Protein AF-A0A960KHN0-F1 (afdb_monomer_lite)

pLDDT: mean 73.51, std 15.93, range [44.44, 96.12]

Structure (mmCIF, N/CA/C/O backbone):
data_AF-A0A960KHN0-F1
#
_entry.id   AF-A0A960KHN0-F1
#
loop_
_atom_site.group_PDB
_atom_site.id
_atom_site.type_symbol
_atom_site.label_atom_id
_atom_site.label_alt_id
_atom_site.label_comp_id
_atom_site.label_asym_id
_atom_site.label_entity_id
_atom_site.label_seq_id
_atom_site.pdbx_PDB_ins_code
_atom_site.Cartn_x
_atom_site.Cartn_y
_atom_site.Cartn_z
_atom_site.occupancy
_atom_site.B_iso_or_equiv
_atom_site.auth_seq_id
_atom_site.auth_comp_id
_atom_site.auth_asym_id
_atom_site.auth_atom_id
_atom_site.pdbx_PDB_model_num
ATOM 1 N N . MET A 1 1 ? -15.610 -10.042 19.054 1.00 46.31 1 MET A N 1
ATOM 2 C CA . MET A 1 1 ? -15.085 -11.264 18.415 1.00 46.31 1 MET A CA 1
ATOM 3 C C . MET A 1 1 ? -14.876 -10.986 16.940 1.00 46.31 1 MET A C 1
ATOM 5 O O . MET A 1 1 ? -15.850 -10.749 16.240 1.00 46.31 1 MET A O 1
ATOM 9 N N . SER A 1 2 ? -13.621 -10.994 16.506 1.00 44.44 2 SER A N 1
ATOM 10 C CA . SER A 1 2 ? -13.211 -11.255 15.123 1.00 44.44 2 SER A CA 1
ATOM 11 C C . SER A 1 2 ? -11.726 -11.619 15.152 1.00 44.44 2 SER A C 1
ATOM 13 O O . SER A 1 2 ? -10.874 -10.840 14.744 1.00 44.44 2 SER A O 1
ATOM 15 N N . GLU A 1 3 ? -11.418 -12.812 15.669 1.00 54.84 3 GLU A N 1
ATOM 16 C CA . GLU A 1 3 ? -10.114 -13.479 15.496 1.00 54.84 3 GLU A CA 1
ATOM 17 C C . GLU A 1 3 ? -10.018 -14.081 14.081 1.00 54.84 3 GLU A C 1
ATOM 19 O O . GLU A 1 3 ? -9.676 -15.242 13.885 1.00 54.84 3 GLU A O 1
ATOM 24 N N . GLY A 1 4 ? -10.417 -13.301 13.077 1.00 73.31 4 GLY A N 1
ATOM 25 C CA . GLY A 1 4 ? -10.351 -13.682 11.675 1.00 73.31 4 GLY A CA 1
ATOM 26 C C . GLY A 1 4 ? -9.178 -12.972 11.024 1.00 73.31 4 GLY A C 1
ATOM 27 O O . GLY A 1 4 ? -9.071 -11.751 11.117 1.00 73.31 4 GLY A O 1
ATOM 28 N N . LEU A 1 5 ? -8.302 -13.729 10.370 1.00 82.38 5 LEU A N 1
ATOM 29 C CA . LEU A 1 5 ? -7.263 -13.170 9.513 1.00 82.38 5 LEU A CA 1
ATOM 30 C C . LEU A 1 5 ? -7.930 -12.526 8.288 1.00 82.38 5 LEU A C 1
ATOM 32 O O . LEU A 1 5 ? -8.651 -13.201 7.554 1.00 82.38 5 LEU A O 1
ATOM 36 N N . VAL A 1 6 ? -7.706 -11.230 8.069 1.00 85.06 6 VAL A N 1
ATOM 37 C CA . VAL A 1 6 ? -8.263 -10.490 6.929 1.00 85.06 6 VAL A CA 1
ATOM 38 C C . VAL A 1 6 ? -7.195 -10.361 5.849 1.00 85.06 6 VAL A C 1
ATOM 40 O O . VAL A 1 6 ? -6.124 -9.810 6.087 1.00 85.06 6 VAL A O 1
ATOM 43 N N . GLU A 1 7 ? -7.467 -10.860 4.646 1.00 84.31 7 GLU A N 1
ATOM 44 C CA . GLU A 1 7 ? -6.541 -10.699 3.521 1.00 84.31 7 GLU A CA 1
ATOM 45 C C . GLU A 1 7 ? -6.714 -9.329 2.862 1.00 84.31 7 GLU A C 1
ATOM 47 O O . GLU A 1 7 ? -7.824 -8.930 2.505 1.00 84.31 7 GLU A O 1
ATOM 52 N N . VAL A 1 8 ? -5.603 -8.619 2.678 1.00 84.56 8 VAL A N 1
ATOM 53 C CA . VAL A 1 8 ? -5.560 -7.277 2.082 1.00 84.56 8 VAL A CA 1
ATOM 54 C C . VAL A 1 8 ? -4.465 -7.193 1.023 1.00 84.56 8 VAL A C 1
ATOM 56 O O . VAL A 1 8 ? -3.432 -7.861 1.109 1.00 84.56 8 VAL A O 1
ATOM 59 N N . GLY A 1 9 ? -4.697 -6.375 -0.008 1.00 80.00 9 GLY A N 1
ATOM 60 C CA . GLY A 1 9 ? -3.731 -6.167 -1.089 1.00 80.00 9 GLY A CA 1
ATOM 61 C C . GLY A 1 9 ? -2.644 -5.156 -0.729 1.00 80.00 9 GLY A C 1
ATOM 62 O O . GLY A 1 9 ? -1.532 -5.226 -1.256 1.00 80.00 9 GLY A O 1
ATOM 63 N N . CYS A 1 10 ? -2.956 -4.213 0.161 1.00 83.56 10 CYS A N 1
ATOM 64 C CA . CYS A 1 10 ? -2.030 -3.188 0.620 1.00 83.56 10 CYS A CA 1
ATOM 65 C C . CYS A 1 10 ? -2.423 -2.619 1.989 1.00 83.56 10 CYS A C 1
ATOM 67 O O . CYS A 1 10 ? -3.556 -2.767 2.440 1.00 83.56 10 CYS A O 1
ATOM 69 N N . VAL A 1 11 ? -1.499 -1.871 2.598 1.00 86.69 11 VAL A N 1
ATOM 70 C CA . VAL A 1 11 ? -1.714 -1.175 3.878 1.00 86.69 11 VAL A CA 1
ATOM 71 C C . VAL A 1 11 ? -2.905 -0.207 3.812 1.00 86.69 11 VAL A C 1
ATOM 73 O O . VAL A 1 11 ? -3.667 -0.084 4.762 1.00 86.69 11 VAL A O 1
ATOM 76 N N . ALA A 1 12 ? -3.141 0.462 2.677 1.00 87.12 12 ALA A N 1
ATOM 77 C CA . ALA A 1 12 ? -4.281 1.378 2.550 1.00 87.12 12 ALA A CA 1
ATOM 78 C C . ALA A 1 12 ? -5.639 0.663 2.708 1.00 87.12 12 ALA A C 1
ATOM 80 O O . ALA A 1 12 ? -6.578 1.246 3.260 1.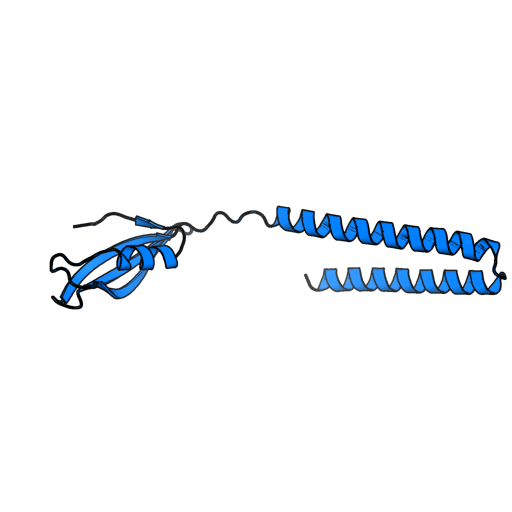00 87.12 12 ALA A O 1
ATOM 81 N N . ASP A 1 13 ? -5.729 -0.602 2.286 1.00 87.88 13 ASP A N 1
ATOM 82 C CA . ASP A 1 13 ? -6.939 -1.412 2.433 1.00 87.88 13 ASP A CA 1
ATOM 83 C C . ASP A 1 13 ? -7.209 -1.767 3.905 1.00 87.88 13 ASP A C 1
ATOM 85 O O . ASP A 1 13 ? -8.370 -1.804 4.316 1.00 87.88 13 ASP A O 1
ATOM 89 N N . GLU A 1 14 ? -6.164 -1.944 4.722 1.00 90.12 14 GLU A N 1
ATOM 90 C CA . GLU A 1 14 ? -6.265 -2.208 6.169 1.00 90.12 14 GLU A CA 1
ATOM 91 C C . GLU A 1 14 ? -6.936 -1.041 6.892 1.00 90.12 14 GLU A C 1
ATOM 93 O O . GLU A 1 14 ? -7.966 -1.191 7.555 1.00 90.12 14 GLU A O 1
ATOM 98 N N . TYR A 1 15 ? -6.398 0.165 6.695 1.00 89.81 15 TYR A N 1
ATOM 99 C CA . TYR A 1 15 ? -6.958 1.385 7.271 1.00 89.81 15 TYR A CA 1
ATOM 100 C C . TYR A 1 15 ? -8.358 1.669 6.714 1.00 89.81 15 TYR A C 1
ATOM 102 O O . TYR A 1 15 ? -9.231 2.150 7.441 1.00 89.81 15 TYR A O 1
ATOM 110 N N . GLY A 1 16 ? -8.600 1.343 5.442 1.00 90.88 16 GLY A N 1
ATOM 111 C CA . GLY A 1 16 ? -9.92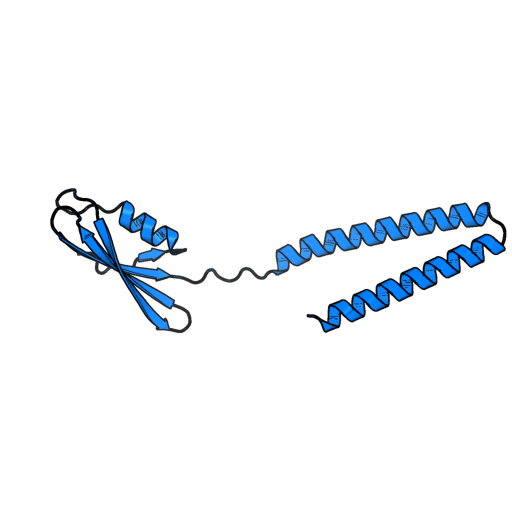8 1.386 4.836 1.00 90.88 16 GLY A CA 1
ATOM 112 C C . GLY A 1 16 ? -10.922 0.448 5.527 1.00 90.88 16 GLY A C 1
ATOM 113 O O . GLY A 1 16 ? -12.064 0.847 5.764 1.00 90.88 16 GLY A O 1
ATOM 114 N N . HIS A 1 17 ? -10.495 -0.765 5.891 1.00 90.25 17 HIS A N 1
ATOM 115 C CA . HIS A 1 17 ? -11.304 -1.729 6.633 1.00 90.25 17 HIS A CA 1
ATOM 116 C C . HIS A 1 17 ? -11.649 -1.197 8.028 1.00 90.25 17 HIS A C 1
ATOM 118 O O . HIS A 1 17 ? -12.825 -1.118 8.380 1.00 90.25 17 HIS A O 1
ATOM 124 N N . ILE A 1 18 ? -10.649 -0.735 8.785 1.00 91.50 18 ILE A N 1
ATOM 125 C CA . ILE A 1 18 ? -10.841 -0.205 10.146 1.00 91.50 18 ILE A CA 1
ATOM 126 C C . ILE A 1 18 ? -11.771 1.013 10.145 1.00 91.50 18 ILE A C 1
ATOM 128 O O . ILE A 1 18 ? -12.665 1.108 10.981 1.00 91.50 18 ILE A O 1
ATOM 132 N N . ARG A 1 19 ? -11.631 1.927 9.176 1.00 90.12 19 ARG A N 1
ATOM 133 C CA . ARG A 1 19 ? -12.486 3.126 9.078 1.00 90.12 19 ARG A CA 1
ATOM 134 C C . ARG A 1 19 ? -13.966 2.813 8.853 1.00 90.12 19 ARG A C 1
ATOM 136 O O . ARG A 1 19 ? -14.811 3.626 9.231 1.00 90.12 19 ARG A O 1
ATOM 143 N N . LYS A 1 20 ? -14.276 1.681 8.213 1.00 91.75 20 LYS A N 1
ATOM 144 C CA . LYS A 1 20 ? -15.655 1.220 7.987 1.00 91.75 20 LYS A CA 1
ATOM 145 C C . LYS A 1 20 ? -16.250 0.551 9.226 1.00 91.75 20 LYS A C 1
ATOM 147 O O . LYS A 1 20 ? -17.470 0.526 9.357 1.00 91.75 20 LYS A O 1
ATOM 152 N N . GLN A 1 21 ? -15.412 0.044 10.130 1.00 89.94 21 GLN A N 1
ATOM 153 C CA . GLN A 1 21 ? -15.862 -0.555 11.379 1.00 89.94 21 GLN A CA 1
ATOM 154 C C . GLN A 1 21 ? -16.347 0.519 12.361 1.00 89.94 21 GLN A C 1
ATOM 156 O O . GLN A 1 21 ? -15.852 1.652 12.417 1.00 89.94 21 GLN A O 1
ATOM 161 N N . ARG A 1 22 ? -17.351 0.151 13.153 1.00 92.19 22 ARG A N 1
ATOM 162 C CA . ARG A 1 22 ? -17.893 0.970 14.239 1.00 92.19 22 ARG A CA 1
ATOM 163 C C . ARG A 1 22 ? -17.804 0.193 15.535 1.00 92.19 22 ARG A C 1
ATOM 165 O O . ARG A 1 22 ? -17.967 -1.025 15.552 1.00 92.19 22 ARG A O 1
ATOM 172 N N . CYS A 1 23 ? -17.553 0.904 16.629 1.00 93.19 23 CYS A N 1
ATOM 173 C CA . CYS A 1 23 ? -17.675 0.292 17.938 1.00 93.19 23 CYS A CA 1
ATOM 174 C C . CYS A 1 23 ? -19.145 -0.072 18.190 1.00 93.19 23 CYS A C 1
ATOM 176 O O . CYS A 1 23 ? -20.049 0.564 17.649 1.00 93.19 23 CYS A O 1
ATOM 178 N N . HIS A 1 24 ? -19.394 -1.051 19.057 1.00 91.62 24 HIS A N 1
ATOM 179 C CA . HIS A 1 24 ? -20.753 -1.421 19.451 1.00 91.62 24 HIS A CA 1
ATOM 180 C C . HIS A 1 24 ? -21.531 -0.245 20.068 1.00 91.62 24 HIS A C 1
ATOM 182 O O . HIS A 1 24 ? -22.738 -0.143 19.891 1.00 91.62 24 HIS A O 1
ATOM 188 N N . CYS A 1 25 ? -20.835 0.699 20.710 1.00 93.50 25 CYS A N 1
ATOM 189 C CA . CYS A 1 25 ? -21.436 1.934 21.220 1.00 93.50 25 CYS A CA 1
ATOM 190 C C . CYS A 1 25 ? -21.729 2.993 20.132 1.00 93.50 25 CYS A C 1
ATOM 192 O O . CYS A 1 25 ? -22.084 4.117 20.463 1.00 93.50 25 CYS A O 1
ATOM 194 N N . GLY A 1 26 ? -21.500 2.694 18.848 1.00 93.19 26 GLY A N 1
ATOM 195 C CA . GLY A 1 26 ? -21.615 3.638 17.726 1.00 93.19 26 GLY A CA 1
ATOM 196 C C . GLY A 1 26 ? -20.395 4.545 17.519 1.00 93.19 26 GLY A C 1
ATOM 197 O O . GLY A 1 26 ? -20.290 5.216 16.491 1.00 93.19 26 GLY A O 1
ATOM 198 N N . GLY A 1 27 ? -19.445 4.535 18.459 1.00 91.81 27 GLY A N 1
ATOM 199 C CA . GLY A 1 27 ? -18.239 5.356 18.422 1.00 91.81 27 GLY A CA 1
ATOM 200 C C . GLY A 1 27 ? -17.264 4.996 17.298 1.00 91.81 27 GLY A C 1
ATOM 201 O O . GLY A 1 27 ? -17.264 3.886 16.747 1.00 91.81 27 GLY A O 1
ATOM 202 N N . ARG A 1 28 ? -16.406 5.963 16.958 1.00 93.38 28 ARG A N 1
ATOM 203 C CA . ARG A 1 28 ? -15.327 5.778 15.980 1.00 93.38 28 ARG A CA 1
ATOM 204 C C . ARG A 1 28 ? -14.173 5.001 16.597 1.00 93.38 28 ARG A C 1
ATOM 206 O O . ARG A 1 28 ? -13.818 5.219 17.750 1.00 93.38 28 ARG A O 1
ATOM 213 N N . ILE A 1 29 ? -13.587 4.127 15.792 1.00 94.25 29 ILE A N 1
ATOM 214 C CA . ILE A 1 29 ? -12.429 3.324 16.164 1.00 94.25 29 ILE A CA 1
ATOM 215 C C . ILE A 1 29 ? -11.172 3.997 15.595 1.00 94.25 29 ILE A C 1
ATOM 217 O O . ILE A 1 29 ? -11.166 4.424 14.438 1.00 94.25 29 ILE A O 1
ATOM 221 N N . ALA A 1 30 ? -10.122 4.103 16.405 1.00 93.25 30 ALA A N 1
ATOM 222 C CA . ALA A 1 30 ? -8.815 4.625 16.025 1.00 93.25 30 ALA A CA 1
ATOM 223 C C . ALA A 1 30 ? -7.731 3.571 16.271 1.00 93.25 30 ALA A C 1
ATOM 225 O O . ALA A 1 30 ? -7.819 2.794 17.218 1.00 93.25 30 ALA A O 1
ATOM 226 N N . VAL A 1 31 ? -6.706 3.540 15.420 1.00 93.81 31 VAL A N 1
ATOM 227 C CA . VAL A 1 31 ? -5.545 2.659 15.607 1.00 93.81 31 VAL A CA 1
ATOM 228 C C . VAL A 1 31 ? -4.684 3.223 16.730 1.00 93.81 31 VAL A C 1
ATOM 230 O O . VAL A 1 31 ? -4.311 4.394 16.685 1.00 93.81 31 VAL A O 1
ATOM 233 N N . THR A 1 32 ? -4.380 2.402 17.730 1.00 94.44 32 THR A N 1
ATOM 234 C CA . THR A 1 32 ? -3.539 2.780 18.875 1.00 94.44 32 THR A CA 1
ATOM 235 C C . THR A 1 32 ? -2.160 2.147 18.817 1.00 94.44 32 THR A C 1
ATOM 237 O O . THR A 1 32 ? -1.195 2.752 19.272 1.00 94.44 32 THR A O 1
ATOM 240 N N . MET A 1 33 ? -2.053 0.945 18.253 1.00 93.31 33 MET A N 1
ATOM 241 C CA . MET A 1 33 ? -0.791 0.227 18.120 1.00 93.31 33 MET A CA 1
ATOM 242 C C . MET A 1 33 ? -0.796 -0.595 16.837 1.00 93.31 33 MET A C 1
ATOM 244 O O . MET A 1 33 ? -1.814 -1.186 16.479 1.00 93.31 33 MET A O 1
ATOM 248 N N . GLN A 1 34 ? 0.351 -0.653 16.172 1.00 93.00 34 GLN A N 1
ATOM 249 C CA . GLN A 1 34 ? 0.576 -1.468 14.986 1.00 93.00 34 GLN A CA 1
ATOM 250 C C . GLN A 1 34 ? 1.839 -2.296 15.203 1.00 93.00 34 GLN A C 1
ATOM 252 O O . GLN A 1 34 ? 2.870 -1.759 15.611 1.00 93.00 34 GLN A O 1
ATOM 257 N N . GLN A 1 35 ? 1.747 -3.598 14.956 1.00 91.50 35 GLN A N 1
ATOM 258 C CA . GLN A 1 35 ? 2.846 -4.534 15.123 1.00 91.50 35 GLN A CA 1
ATOM 259 C C . GLN A 1 35 ? 2.917 -5.471 13.924 1.00 91.50 35 GLN A C 1
ATOM 261 O O . GLN A 1 35 ? 1.949 -6.143 13.588 1.00 91.50 35 GLN A O 1
ATOM 266 N N . LEU A 1 36 ? 4.096 -5.554 13.314 1.00 88.25 36 LEU A N 1
ATOM 267 C CA . LEU A 1 36 ? 4.343 -6.464 12.207 1.00 88.25 36 LEU A CA 1
ATOM 268 C C . LEU A 1 36 ? 4.862 -7.803 12.739 1.00 88.25 36 LEU A C 1
ATOM 270 O O . LEU A 1 36 ? 5.964 -7.881 13.284 1.00 88.25 36 LEU A O 1
ATOM 274 N N . GLU A 1 37 ? 4.084 -8.859 12.549 1.00 87.06 37 GLU A N 1
ATOM 275 C CA . GLU A 1 37 ? 4.481 -10.234 12.821 1.00 87.06 37 GLU A CA 1
ATOM 276 C C . GLU A 1 37 ? 5.063 -10.874 11.555 1.00 87.06 37 GLU A C 1
ATOM 278 O O . GLU A 1 37 ? 4.461 -10.892 10.475 1.00 87.06 37 GLU A O 1
ATOM 283 N N . HIS A 1 38 ? 6.267 -11.419 11.697 1.00 76.50 38 HIS A N 1
ATOM 284 C CA . HIS A 1 38 ? 6.914 -12.224 10.673 1.00 76.50 38 HIS A CA 1
ATOM 285 C C . HIS A 1 38 ? 6.604 -13.695 10.947 1.00 76.50 38 HIS A C 1
ATOM 287 O O . HIS A 1 38 ? 7.162 -14.264 11.882 1.00 76.50 38 HIS A O 1
ATOM 293 N N . MET A 1 39 ? 5.713 -14.297 10.153 1.00 70.56 39 MET A N 1
ATOM 294 C CA . MET A 1 39 ? 5.484 -15.745 10.214 1.00 70.56 39 MET A CA 1
ATOM 295 C C . MET A 1 39 ? 6.473 -16.510 9.331 1.00 70.56 39 MET A C 1
ATOM 297 O O . MET A 1 39 ? 7.075 -17.453 9.816 1.00 70.56 39 MET A O 1
ATOM 301 N N . ASP A 1 40 ? 6.682 -16.068 8.084 1.00 68.44 40 ASP A N 1
ATOM 302 C CA . ASP A 1 40 ? 7.608 -16.672 7.110 1.00 68.44 40 ASP A CA 1
ATOM 303 C C . ASP A 1 40 ? 8.095 -15.610 6.095 1.00 68.44 40 ASP A C 1
ATOM 305 O O . ASP A 1 40 ? 7.570 -14.494 6.041 1.00 68.44 40 ASP A O 1
ATOM 309 N N . ASP A 1 41 ? 9.048 -15.947 5.213 1.00 67.25 41 ASP A N 1
ATOM 310 C CA . ASP A 1 41 ? 9.614 -15.036 4.188 1.00 67.25 41 ASP A CA 1
ATOM 311 C C . ASP A 1 41 ? 8.570 -14.403 3.232 1.00 67.25 41 ASP A C 1
ATOM 313 O O . ASP A 1 41 ? 8.802 -13.360 2.585 1.00 67.25 41 ASP A O 1
ATOM 317 N N . PHE A 1 42 ? 7.395 -15.029 3.138 1.00 64.25 42 PHE A N 1
ATOM 318 C CA . PHE A 1 42 ? 6.348 -14.702 2.171 1.00 64.25 42 PHE A CA 1
ATOM 319 C C . PHE A 1 42 ? 5.093 -14.080 2.779 1.00 64.25 42 PHE A C 1
ATOM 321 O O . PHE A 1 42 ? 4.401 -13.349 2.067 1.00 64.25 42 PHE A O 1
ATOM 328 N N . VAL A 1 43 ? 4.818 -14.323 4.062 1.00 68.44 43 VAL A N 1
ATOM 329 C CA . VAL A 1 43 ? 3.599 -13.856 4.729 1.00 68.44 43 VAL A CA 1
ATOM 330 C C . VAL A 1 43 ? 3.986 -12.929 5.868 1.00 68.44 43 VAL A C 1
ATOM 332 O O . VAL A 1 43 ? 4.559 -13.343 6.874 1.00 68.44 43 VAL A O 1
ATOM 335 N N . LYS A 1 44 ? 3.663 -11.650 5.680 1.00 82.50 44 LYS A N 1
ATOM 336 C CA . LYS A 1 44 ? 3.730 -10.644 6.735 1.00 82.50 44 LYS A CA 1
ATOM 337 C C . LYS A 1 44 ? 2.328 -10.465 7.292 1.00 82.50 44 LYS A C 1
ATOM 339 O O . LYS A 1 44 ? 1.401 -10.231 6.515 1.00 82.50 44 LYS A O 1
ATOM 344 N N . ILE A 1 45 ? 2.184 -10.598 8.603 1.00 87.12 45 ILE A N 1
ATOM 345 C CA . ILE A 1 45 ? 0.922 -10.325 9.284 1.00 87.12 45 ILE A CA 1
ATOM 346 C C . ILE A 1 45 ? 1.050 -8.970 9.962 1.00 87.12 45 ILE A C 1
ATOM 348 O O . ILE A 1 45 ? 1.949 -8.766 10.771 1.00 87.12 45 ILE A O 1
ATOM 352 N N . ASP A 1 46 ? 0.169 -8.042 9.618 1.00 89.81 46 ASP A N 1
ATOM 353 C CA . ASP A 1 46 ? 0.061 -6.757 10.292 1.00 89.81 46 ASP A CA 1
ATOM 354 C C . ASP A 1 46 ? -1.021 -6.839 11.375 1.00 89.81 46 ASP A C 1
ATOM 356 O O . ASP A 1 46 ? -2.202 -7.064 11.097 1.00 89.81 46 ASP A O 1
ATOM 360 N N . CYS A 1 47 ? -0.606 -6.725 12.630 1.00 90.94 47 CYS A N 1
ATOM 361 C CA . CYS A 1 47 ? -1.466 -6.775 13.801 1.00 90.94 47 CYS A CA 1
ATOM 362 C C . CYS A 1 47 ? -1.764 -5.345 14.261 1.00 90.94 47 CYS A C 1
ATOM 364 O O . CYS A 1 47 ? -0.909 -4.663 14.829 1.00 90.94 47 CYS A O 1
ATOM 366 N N . LEU A 1 48 ? -2.998 -4.891 14.046 1.00 93.00 48 LEU A N 1
ATOM 367 C CA . LEU A 1 48 ? -3.453 -3.566 14.452 1.00 93.00 48 LEU A CA 1
ATOM 368 C C . LEU A 1 48 ? -4.335 -3.679 15.694 1.00 93.00 48 LEU A C 1
ATOM 370 O O . LEU A 1 48 ? -5.386 -4.321 15.683 1.00 93.00 48 LEU A O 1
ATOM 374 N N . THR A 1 49 ? -3.927 -3.004 16.764 1.00 93.75 49 THR A N 1
ATOM 375 C CA . THR A 1 49 ? -4.779 -2.757 17.926 1.00 93.75 49 THR A CA 1
ATOM 376 C C . THR A 1 49 ? -5.462 -1.418 17.756 1.00 93.75 49 THR A C 1
ATOM 378 O O . THR A 1 49 ? -4.850 -0.412 17.392 1.00 93.75 49 THR A O 1
ATOM 381 N N . THR A 1 50 ? -6.755 -1.414 18.028 1.00 93.88 50 THR A N 1
ATOM 382 C CA . THR A 1 50 ? -7.601 -0.246 17.878 1.00 93.88 50 THR A CA 1
ATOM 383 C C . THR A 1 50 ? -8.391 0.008 19.150 1.00 93.88 50 THR A C 1
ATOM 385 O O . THR A 1 50 ? -8.700 -0.931 19.882 1.00 93.88 50 THR A O 1
ATOM 388 N N . SER A 1 51 ? -8.727 1.267 19.416 1.00 95.62 51 SER A N 1
ATOM 389 C CA . SER A 1 51 ? -9.593 1.668 20.522 1.00 95.62 51 SER A CA 1
ATOM 390 C C . SER A 1 51 ? -10.752 2.529 20.036 1.00 95.62 51 SER A C 1
ATOM 392 O O . SER A 1 51 ? -10.639 3.305 19.083 1.00 95.62 51 SER A O 1
ATOM 394 N N . CYS A 1 52 ? -11.899 2.392 20.693 1.00 96.12 52 CYS A N 1
ATOM 395 C CA . CYS A 1 52 ? -13.013 3.304 20.509 1.00 96.12 52 CYS A CA 1
ATOM 396 C C . CYS A 1 52 ? -12.708 4.646 21.178 1.00 96.12 52 CYS A C 1
ATOM 398 O O . CYS A 1 52 ? -12.377 4.685 22.361 1.00 96.12 52 CYS A O 1
ATOM 400 N N . LEU A 1 53 ? -12.893 5.741 20.444 1.00 94.38 53 LEU A N 1
ATOM 401 C CA . LEU A 1 53 ? -12.692 7.097 20.959 1.00 94.38 53 LEU A CA 1
ATOM 402 C C . LEU A 1 53 ? -13.751 7.522 21.988 1.00 94.38 53 LEU A C 1
ATOM 404 O O . LEU A 1 53 ? -13.512 8.460 22.735 1.00 94.38 53 LEU A O 1
ATOM 408 N N . GLU A 1 54 ? -14.898 6.838 22.028 1.00 95.44 54 GLU A N 1
ATOM 409 C CA . GLU A 1 54 ? -16.008 7.171 22.932 1.00 95.44 54 GLU A CA 1
ATOM 410 C C . GLU A 1 54 ? -15.978 6.330 24.216 1.00 95.44 54 GLU A C 1
ATOM 412 O O . GLU A 1 54 ? -15.994 6.861 25.320 1.00 95.44 54 GLU A O 1
ATOM 417 N N . CYS A 1 55 ? -15.927 4.999 24.090 1.00 95.38 55 CYS A N 1
ATOM 418 C CA . CYS A 1 55 ? -16.023 4.083 25.236 1.00 95.38 55 CYS A CA 1
ATOM 419 C C . CYS A 1 55 ? -14.695 3.421 25.624 1.00 95.38 55 CYS A C 1
ATOM 421 O O . CYS A 1 55 ? -14.663 2.627 26.559 1.00 95.38 55 CYS A O 1
ATOM 423 N N . GLY A 1 56 ? -13.612 3.669 24.883 1.00 93.81 56 GLY A N 1
ATOM 424 C CA . GLY A 1 56 ? -12.300 3.072 25.145 1.00 93.81 56 GLY A CA 1
ATOM 425 C C . GLY A 1 56 ? -12.181 1.577 24.826 1.00 93.81 56 GLY A C 1
ATOM 426 O O . GLY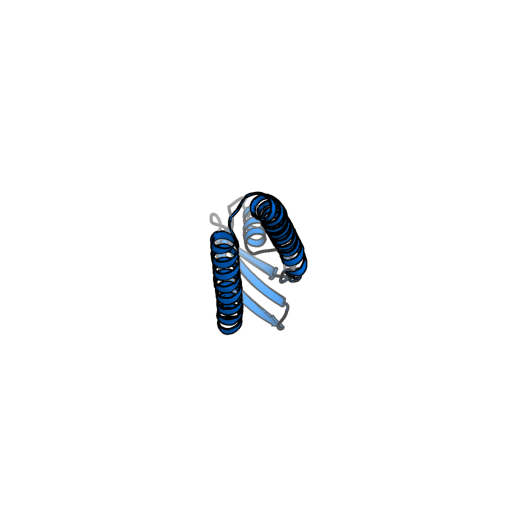 A 1 56 ? -11.093 1.022 24.966 1.00 93.81 56 GLY A O 1
ATOM 427 N N . ALA A 1 57 ? -13.253 0.914 24.373 1.00 93.94 57 ALA A N 1
ATOM 428 C CA . ALA A 1 57 ? -13.226 -0.511 24.047 1.00 93.94 57 ALA A CA 1
ATOM 429 C C . ALA A 1 57 ? -12.165 -0.824 22.985 1.00 93.94 57 ALA A C 1
ATOM 431 O O . ALA A 1 57 ? -12.081 -0.130 21.968 1.00 93.94 57 ALA A O 1
ATOM 432 N N . GLN A 1 58 ? -11.385 -1.881 23.213 1.00 93.50 58 GLN A N 1
ATOM 433 C CA . GLN A 1 58 ? -10.293 -2.281 22.330 1.00 93.50 58 GLN A CA 1
ATOM 434 C C . GLN A 1 58 ? -10.683 -3.440 21.411 1.00 93.50 58 GLN A C 1
ATOM 436 O O . GLN A 1 58 ? -11.473 -4.312 21.778 1.00 93.50 58 GLN A O 1
ATOM 441 N N . GLN A 1 59 ? -10.124 -3.440 20.202 1.00 90.88 59 GLN A N 1
ATOM 442 C CA . GLN A 1 59 ? -10.272 -4.512 19.219 1.00 90.88 59 GLN A CA 1
ATOM 443 C C . GLN A 1 59 ? -8.941 -4.765 18.515 1.00 90.88 59 GLN A C 1
ATOM 445 O O . GLN A 1 59 ? -8.208 -3.822 18.207 1.00 90.88 59 GLN A O 1
ATOM 450 N N . HIS A 1 60 ? -8.665 -6.033 18.224 1.00 92.06 60 HIS A N 1
ATOM 451 C CA . HIS A 1 60 ? -7.467 -6.463 17.513 1.00 92.06 60 HIS A CA 1
ATOM 452 C C . HIS A 1 60 ? -7.844 -6.970 16.122 1.00 92.06 60 HIS A C 1
ATOM 454 O O . HIS A 1 60 ? -8.759 -7.781 15.977 1.00 92.06 60 HIS A O 1
ATOM 460 N N . PHE A 1 61 ? -7.118 -6.501 15.113 1.00 91.00 61 PHE A N 1
ATOM 461 C CA . PHE A 1 61 ? -7.247 -6.926 13.727 1.00 91.00 61 PHE A CA 1
ATOM 462 C C . PHE A 1 61 ? -5.925 -7.526 13.263 1.00 91.00 61 PHE A C 1
ATOM 464 O O . PHE A 1 61 ? -4.862 -6.984 13.561 1.00 91.00 61 PHE A O 1
ATOM 471 N N . ARG A 1 62 ? -5.990 -8.639 12.529 1.00 91.31 62 ARG A N 1
ATOM 472 C CA . ARG A 1 62 ? -4.820 -9.286 11.926 1.00 91.31 62 ARG A CA 1
ATOM 473 C C . ARG A 1 62 ? -4.991 -9.277 10.417 1.00 91.31 62 ARG A C 1
ATOM 475 O O . ARG A 1 62 ? -5.940 -9.871 9.905 1.00 91.31 62 ARG A O 1
ATOM 482 N N . PHE A 1 63 ? -4.083 -8.611 9.720 1.00 90.44 63 PHE A N 1
ATOM 483 C CA . PHE A 1 63 ? -4.116 -8.453 8.275 1.00 90.44 63 PHE A CA 1
ATOM 484 C C . PHE A 1 63 ? -2.992 -9.250 7.626 1.00 90.44 63 PHE A C 1
ATOM 486 O O . PHE A 1 63 ? -1.824 -9.072 7.950 1.00 90.44 63 PHE A O 1
ATOM 493 N N . ALA A 1 64 ? -3.330 -10.145 6.702 1.00 87.69 64 ALA A N 1
ATOM 494 C CA . ALA A 1 64 ? -2.335 -10.854 5.909 1.00 87.69 64 ALA A CA 1
ATOM 495 C C . ALA A 1 64 ? -1.964 -10.013 4.684 1.00 87.69 64 ALA A C 1
ATOM 497 O O . ALA A 1 64 ? -2.721 -9.945 3.710 1.00 87.69 64 ALA A O 1
ATOM 498 N N . LEU A 1 65 ? -0.779 -9.403 4.720 1.00 81.75 65 LEU A N 1
ATOM 499 C CA . LEU A 1 65 ? -0.211 -8.670 3.595 1.00 81.75 65 LEU A CA 1
ATOM 500 C C . LEU A 1 65 ? 0.403 -9.662 2.607 1.00 81.75 65 LEU A C 1
ATOM 502 O O . LEU A 1 65 ? 1.543 -10.118 2.764 1.00 81.75 65 LEU A O 1
ATOM 506 N N . ARG A 1 66 ? -0.338 -9.987 1.545 1.00 70.56 66 ARG A N 1
ATOM 507 C CA . ARG A 1 66 ? 0.226 -10.748 0.424 1.00 70.56 66 ARG A CA 1
ATOM 508 C C . ARG A 1 66 ? 1.085 -9.811 -0.419 1.00 70.56 66 ARG A C 1
ATOM 510 O O . ARG A 1 66 ? 0.584 -8.847 -0.993 1.00 70.56 66 ARG A O 1
ATOM 517 N N . LYS A 1 67 ? 2.386 -10.106 -0.544 1.00 65.94 67 LYS A N 1
ATOM 518 C CA . LYS A 1 67 ? 3.241 -9.404 -1.515 1.00 65.94 67 LYS A CA 1
ATOM 519 C C . LYS A 1 67 ? 2.586 -9.521 -2.900 1.00 65.94 67 LYS A C 1
ATOM 521 O O . LYS A 1 67 ? 2.296 -10.646 -3.320 1.00 65.94 67 LYS A O 1
ATOM 526 N N . PRO A 1 68 ? 2.379 -8.416 -3.639 1.00 58.72 68 PRO A N 1
ATOM 527 C CA . PRO A 1 68 ? 1.926 -8.518 -5.014 1.00 58.72 68 PRO A CA 1
ATOM 528 C C . PRO A 1 68 ? 2.935 -9.378 -5.775 1.00 58.72 68 PRO A C 1
ATOM 530 O O . PRO A 1 68 ? 4.146 -9.141 -5.706 1.00 58.72 68 PRO A O 1
ATOM 533 N N . LYS A 1 69 ? 2.446 -10.409 -6.474 1.00 54.09 69 LYS A N 1
ATOM 534 C CA . LYS A 1 69 ? 3.266 -11.229 -7.370 1.00 54.09 69 LYS A CA 1
ATOM 535 C C . LYS A 1 69 ? 3.950 -10.254 -8.324 1.00 54.09 69 LYS A C 1
ATOM 537 O O . LYS A 1 69 ? 3.251 -9.616 -9.110 1.00 54.09 69 LYS A O 1
ATOM 542 N N . LYS A 1 70 ? 5.276 -10.075 -8.202 1.00 53.53 70 LYS A N 1
ATOM 543 C CA . LYS A 1 70 ? 6.052 -9.186 -9.078 1.00 53.53 70 LYS A CA 1
ATOM 544 C C . LYS A 1 70 ? 5.668 -9.546 -10.510 1.00 53.53 70 LYS A C 1
ATOM 546 O O . LYS A 1 70 ? 6.022 -10.627 -10.979 1.00 53.53 70 LYS A O 1
ATOM 551 N N . ARG A 1 71 ? 4.893 -8.691 -11.185 1.00 51.97 71 ARG A N 1
ATOM 552 C CA . ARG A 1 71 ? 4.712 -8.835 -12.628 1.00 51.97 71 ARG A CA 1
ATOM 553 C C . ARG A 1 71 ? 6.113 -8.671 -13.211 1.00 51.97 71 ARG A C 1
ATOM 555 O O . ARG A 1 71 ? 6.791 -7.713 -12.831 1.00 51.97 71 ARG A O 1
ATOM 562 N N . PRO A 1 72 ? 6.604 -9.611 -14.032 1.00 50.03 72 PRO A N 1
ATOM 563 C CA . PRO A 1 72 ? 7.903 -9.424 -14.642 1.00 50.03 72 PRO A CA 1
ATOM 564 C C . PRO A 1 72 ? 7.835 -8.132 -15.459 1.00 50.03 72 PRO A C 1
ATOM 566 O O . PRO A 1 72 ? 6.929 -7.965 -16.274 1.00 50.03 72 PRO A O 1
ATOM 569 N N . LEU A 1 73 ? 8.806 -7.242 -15.247 1.00 50.09 73 LEU A N 1
ATOM 570 C CA . LEU A 1 73 ? 9.073 -5.998 -15.994 1.00 50.09 73 LEU A CA 1
ATOM 571 C C . LEU A 1 73 ? 9.247 -6.203 -17.520 1.00 50.09 73 LEU A C 1
ATOM 573 O O . LEU A 1 73 ? 9.646 -5.295 -18.240 1.00 50.09 73 LEU A O 1
ATOM 577 N N . LEU A 1 74 ? 8.969 -7.406 -18.025 1.00 50.38 74 LEU A N 1
ATOM 578 C CA . LEU A 1 74 ? 9.135 -7.809 -19.410 1.00 50.38 74 LEU A CA 1
ATOM 579 C C . LEU A 1 74 ? 8.188 -7.046 -20.349 1.00 50.38 74 LEU A C 1
ATOM 581 O O . LEU A 1 74 ? 8.586 -6.734 -21.466 1.00 50.38 74 LEU A O 1
ATOM 585 N N . LEU A 1 75 ? 6.970 -6.712 -19.898 1.00 49.09 75 LEU A N 1
ATOM 586 C CA . LEU A 1 75 ? 5.977 -6.043 -20.750 1.00 49.09 75 LEU A CA 1
ATOM 587 C C . LEU A 1 75 ? 6.357 -4.578 -21.054 1.00 49.09 75 LEU A C 1
ATOM 589 O O . LEU A 1 75 ? 6.192 -4.119 -22.186 1.00 49.09 75 LEU A O 1
ATOM 593 N N . ASP A 1 76 ? 6.945 -3.874 -20.082 1.00 46.72 76 ASP A N 1
ATOM 594 C CA . ASP A 1 76 ? 7.424 -2.499 -20.278 1.00 46.72 76 ASP A CA 1
ATOM 595 C C . ASP A 1 76 ? 8.691 -2.463 -21.143 1.00 46.72 76 ASP A C 1
ATOM 597 O O . ASP A 1 76 ? 8.847 -1.575 -21.983 1.00 46.72 76 ASP A O 1
ATOM 601 N N . LEU A 1 77 ? 9.565 -3.474 -21.021 1.00 49.88 77 LEU A N 1
ATOM 602 C CA . LEU A 1 77 ? 10.762 -3.577 -21.859 1.00 49.88 77 LEU A CA 1
ATOM 603 C C . LEU A 1 77 ? 10.419 -3.834 -23.333 1.00 49.88 77 LEU A C 1
ATOM 605 O O . LEU A 1 77 ? 11.106 -3.324 -24.216 1.00 49.88 77 LEU A O 1
ATOM 609 N N . THR A 1 78 ? 9.351 -4.586 -23.617 1.00 52.41 78 THR A N 1
ATOM 610 C CA . THR A 1 78 ? 8.893 -4.787 -24.997 1.00 52.41 78 THR A CA 1
ATOM 611 C C . THR A 1 78 ? 8.361 -3.495 -25.615 1.00 52.41 78 THR A C 1
ATOM 613 O O . THR A 1 78 ? 8.751 -3.162 -26.730 1.00 52.41 78 THR A O 1
ATOM 616 N N . LEU A 1 79 ? 7.564 -2.704 -24.892 1.00 50.38 79 LEU A N 1
ATOM 617 C CA . LEU A 1 79 ? 7.032 -1.436 -25.413 1.00 50.38 79 LEU A CA 1
ATOM 618 C C . LEU A 1 79 ? 8.125 -0.372 -25.623 1.00 50.38 79 LEU A C 1
ATOM 620 O O . LEU A 1 79 ? 8.119 0.317 -26.642 1.00 50.38 79 LEU A O 1
ATOM 624 N N . LEU A 1 80 ? 9.113 -0.293 -24.725 1.00 51.16 80 LEU A N 1
ATOM 625 C CA . LEU A 1 80 ? 10.292 0.567 -24.898 1.00 51.16 80 LEU A CA 1
ATOM 626 C C . LEU A 1 80 ? 11.230 0.077 -26.017 1.00 51.16 80 LEU A C 1
ATOM 628 O O . LEU A 1 80 ? 11.791 0.889 -26.753 1.00 51.16 80 LEU A O 1
ATOM 632 N N . GLY A 1 81 ? 11.378 -1.240 -26.190 1.00 50.69 81 GLY A N 1
ATOM 633 C CA . GLY A 1 81 ? 12.211 -1.837 -27.239 1.00 50.69 81 GLY A CA 1
ATOM 634 C C . GLY A 1 81 ? 11.683 -1.597 -28.658 1.00 50.69 81 GLY A C 1
ATOM 635 O O . GLY A 1 81 ? 12.468 -1.303 -29.562 1.00 50.69 81 GLY A O 1
ATOM 636 N N . PHE A 1 82 ? 10.361 -1.650 -28.856 1.00 50.41 82 PHE A N 1
ATOM 637 C CA . PHE A 1 82 ? 9.743 -1.395 -30.165 1.00 50.41 82 PHE A CA 1
ATOM 638 C C . PHE A 1 82 ? 9.846 0.077 -30.600 1.00 50.41 82 PHE A C 1
ATOM 640 O O . PHE A 1 82 ? 10.075 0.345 -31.781 1.00 50.41 82 PHE A O 1
ATOM 647 N N . GLY A 1 83 ? 9.762 1.033 -29.666 1.00 52.78 83 GLY A N 1
ATOM 648 C CA . GLY A 1 83 ? 9.939 2.459 -29.972 1.00 52.78 83 GLY A CA 1
ATOM 649 C C . GLY A 1 83 ? 11.357 2.798 -30.450 1.00 52.78 83 GLY A C 1
ATOM 650 O O . GLY A 1 83 ? 11.535 3.503 -31.445 1.00 52.78 83 GLY A O 1
ATOM 651 N N . CYS A 1 84 ? 12.375 2.233 -29.795 1.00 52.19 84 CYS A N 1
ATOM 652 C CA . CYS A 1 84 ? 13.775 2.457 -30.161 1.00 52.19 84 CYS A CA 1
ATOM 653 C C . CYS A 1 84 ? 14.143 1.813 -31.507 1.00 52.19 84 CYS A C 1
ATOM 655 O O . CYS A 1 84 ? 14.866 2.422 -32.294 1.00 52.19 84 CYS A O 1
ATOM 657 N N . ALA A 1 85 ? 13.620 0.621 -31.814 1.00 53.25 85 ALA A N 1
ATOM 658 C CA . ALA A 1 85 ? 13.864 -0.028 -33.103 1.00 53.25 85 ALA A CA 1
ATOM 659 C C . ALA A 1 85 ? 13.246 0.762 -34.274 1.00 53.25 85 ALA A C 1
ATOM 661 O O . ALA A 1 85 ? 13.906 0.961 -35.294 1.00 53.25 85 ALA A O 1
ATOM 662 N N . GLY A 1 86 ? 12.023 1.281 -34.109 1.00 52.94 86 GLY A N 1
ATOM 663 C CA . GLY A 1 86 ? 11.368 2.117 -35.122 1.00 52.94 86 GLY A CA 1
ATOM 664 C C . GLY A 1 86 ? 12.111 3.430 -35.389 1.00 52.94 86 GLY A C 1
ATOM 665 O O . GLY A 1 86 ? 12.303 3.808 -36.545 1.00 52.94 86 GLY A O 1
ATOM 666 N N . ALA A 1 87 ? 12.605 4.088 -34.335 1.00 58.62 87 ALA A N 1
ATOM 667 C CA . ALA A 1 87 ? 13.380 5.322 -34.460 1.00 58.62 87 ALA A CA 1
ATOM 668 C C . ALA A 1 87 ? 14.728 5.104 -35.172 1.00 58.62 87 ALA A C 1
ATOM 670 O O . ALA A 1 87 ? 15.112 5.911 -36.018 1.00 58.62 87 ALA A O 1
ATOM 671 N N . VAL A 1 88 ? 15.423 3.996 -34.888 1.00 61.69 88 VAL A N 1
ATOM 672 C CA . VAL A 1 88 ? 16.692 3.653 -35.555 1.00 61.69 88 VAL A CA 1
ATOM 673 C C . VAL A 1 88 ? 16.480 3.361 -37.041 1.00 61.69 88 VAL A C 1
ATOM 675 O O . VAL A 1 88 ? 17.254 3.845 -37.865 1.00 61.69 88 VAL A O 1
ATOM 678 N N . VAL A 1 89 ? 15.421 2.630 -37.407 1.00 63.19 89 VAL A N 1
ATOM 679 C CA . VAL A 1 89 ? 15.105 2.336 -38.817 1.00 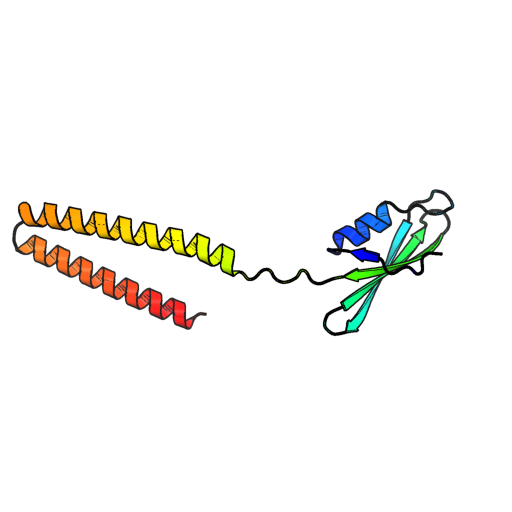63.19 89 VAL A CA 1
ATOM 680 C C . VAL A 1 89 ? 14.719 3.608 -39.576 1.00 63.19 89 VAL A C 1
ATOM 682 O O . VAL A 1 89 ? 15.202 3.818 -40.688 1.00 63.19 89 VAL A O 1
ATOM 685 N N . ALA A 1 90 ? 13.917 4.494 -38.975 1.00 59.81 90 ALA A N 1
ATOM 686 C CA . ALA A 1 90 ? 13.556 5.772 -39.587 1.00 59.81 90 ALA A CA 1
ATOM 687 C C . ALA A 1 90 ? 14.785 6.672 -39.796 1.00 59.81 90 ALA A C 1
ATOM 689 O O . ALA A 1 90 ? 14.967 7.234 -40.878 1.00 59.81 90 ALA A O 1
ATOM 690 N N . TRP A 1 91 ? 15.671 6.765 -38.799 1.00 65.44 91 TRP A N 1
ATOM 691 C CA . TRP A 1 91 ? 16.898 7.552 -38.917 1.00 65.44 91 TRP A CA 1
ATOM 692 C C . TRP A 1 91 ? 17.839 6.966 -39.977 1.00 65.44 91 TRP A C 1
ATOM 694 O O . TRP A 1 91 ? 18.323 7.696 -40.839 1.00 65.44 91 TRP A O 1
ATOM 704 N N . ALA A 1 92 ? 18.019 5.642 -39.994 1.00 61.88 92 ALA A N 1
ATOM 705 C CA . ALA A 1 92 ? 18.830 4.954 -40.996 1.00 61.88 92 ALA A CA 1
ATOM 706 C C . ALA A 1 92 ? 18.286 5.140 -42.423 1.00 61.88 92 ALA A C 1
ATOM 708 O O . ALA A 1 92 ? 19.065 5.416 -43.332 1.00 61.88 92 ALA A O 1
ATOM 709 N N . ALA A 1 93 ? 16.966 5.059 -42.623 1.00 61.72 93 ALA A N 1
ATOM 710 C CA . ALA A 1 93 ? 16.338 5.324 -43.916 1.00 61.72 93 ALA A CA 1
ATOM 711 C C . ALA A 1 93 ? 16.545 6.781 -44.358 1.00 61.72 93 ALA A C 1
ATOM 713 O O . ALA A 1 93 ? 16.913 7.029 -45.503 1.00 61.72 93 ALA A O 1
ATOM 714 N N . THR A 1 94 ? 16.382 7.742 -43.445 1.00 62.34 94 THR A N 1
ATOM 715 C CA . THR A 1 94 ? 16.571 9.173 -43.742 1.00 62.34 94 THR A CA 1
ATOM 716 C C . THR A 1 94 ? 18.018 9.474 -44.137 1.00 62.34 94 THR A C 1
ATOM 718 O O . THR A 1 94 ? 18.263 10.188 -45.110 1.00 62.34 94 THR A O 1
ATOM 721 N N . VAL A 1 95 ? 18.984 8.872 -43.436 1.00 66.31 95 VAL A N 1
ATOM 722 C CA . VAL A 1 95 ? 20.405 8.962 -43.789 1.00 66.31 95 VAL A CA 1
ATOM 723 C C . VAL A 1 95 ? 20.658 8.311 -45.150 1.00 66.31 95 VAL A C 1
ATOM 725 O O . VAL A 1 95 ? 21.300 8.928 -45.989 1.00 66.31 95 VAL A O 1
ATOM 728 N N . LEU A 1 96 ? 20.113 7.123 -45.427 1.00 63.12 96 LEU A N 1
ATOM 729 C CA . LEU A 1 96 ? 20.325 6.429 -46.702 1.00 63.12 96 LEU A CA 1
ATOM 730 C C . LEU A 1 96 ? 19.754 7.212 -47.900 1.00 63.12 96 LEU A C 1
ATOM 732 O O . LEU A 1 96 ? 20.452 7.400 -48.896 1.00 63.12 96 LEU A O 1
ATOM 736 N N . PHE A 1 97 ? 18.523 7.725 -47.795 1.00 58.66 97 PHE A N 1
ATOM 737 C CA . PHE A 1 97 ? 17.911 8.555 -48.840 1.00 58.66 97 PHE A CA 1
ATOM 738 C C . PHE A 1 97 ? 18.645 9.891 -49.015 1.00 58.66 97 PHE A C 1
ATOM 740 O O . PHE A 1 97 ? 18.872 10.318 -50.148 1.00 58.66 97 PHE A O 1
ATOM 747 N N . GLY A 1 98 ? 19.091 10.514 -47.918 1.00 58.56 98 GLY A N 1
ATOM 748 C CA . GLY A 1 98 ? 19.944 11.704 -47.964 1.00 58.56 98 GLY A CA 1
ATOM 749 C C . GLY A 1 98 ? 21.288 11.435 -48.647 1.00 58.56 98 GLY A C 1
ATOM 750 O O . GLY A 1 98 ? 21.724 12.226 -49.478 1.00 58.56 98 GLY A O 1
ATOM 751 N N . PHE A 1 99 ? 21.912 10.285 -48.379 1.00 60.38 99 PHE A N 1
ATOM 752 C CA . PHE A 1 99 ? 23.160 9.871 -49.021 1.00 60.38 99 PHE A CA 1
ATOM 753 C C . PHE A 1 99 ? 22.997 9.626 -50.518 1.00 60.38 99 PHE A C 1
ATOM 755 O O . PHE A 1 99 ? 23.867 10.050 -51.271 1.00 60.38 99 PHE A O 1
ATOM 762 N N . ILE A 1 100 ? 21.902 8.999 -50.962 1.00 60.06 100 ILE A N 1
ATOM 763 C CA . ILE A 1 100 ? 21.618 8.779 -52.392 1.00 60.06 100 ILE A CA 1
ATOM 764 C C . ILE A 1 100 ? 21.400 10.122 -53.108 1.00 60.06 100 ILE A C 1
ATOM 766 O O . ILE A 1 100 ? 21.957 10.339 -54.185 1.00 60.06 100 ILE A O 1
ATOM 770 N N . GLY A 1 101 ? 20.664 11.052 -52.488 1.00 55.62 101 GLY A N 1
ATOM 771 C CA . GLY A 1 101 ? 20.455 12.400 -53.028 1.00 55.62 101 GLY A CA 1
ATOM 772 C C . GLY A 1 101 ? 21.746 13.222 -53.116 1.00 55.62 101 GLY A C 1
ATOM 773 O O . GLY A 1 101 ? 22.019 13.842 -54.142 1.00 55.62 101 GLY A O 1
ATOM 774 N N . ILE A 1 102 ? 22.589 13.169 -52.081 1.00 55.22 102 ILE A N 1
ATOM 775 C CA . ILE A 1 102 ? 23.894 13.846 -52.051 1.00 55.22 102 ILE A CA 1
ATOM 776 C C . ILE A 1 102 ? 24.860 13.202 -53.056 1.00 55.22 102 ILE A C 1
ATOM 778 O O . ILE A 1 102 ? 25.565 13.920 -53.762 1.00 55.22 102 ILE A O 1
ATOM 782 N N . TYR A 1 103 ? 24.855 11.872 -53.205 1.00 54.25 103 TYR A N 1
ATOM 783 C CA . TYR A 1 103 ? 25.713 11.175 -54.170 1.00 54.25 103 TYR A CA 1
ATOM 784 C C . TYR A 1 103 ? 25.479 11.640 -55.610 1.00 54.25 103 TYR A C 1
ATOM 786 O O . TYR A 1 103 ? 26.434 11.719 -56.380 1.00 54.25 103 TYR A O 1
ATOM 794 N N . HIS A 1 104 ? 24.243 11.979 -55.976 1.00 57.22 104 HIS A N 1
ATOM 795 C CA . HIS A 1 104 ? 23.924 12.441 -57.326 1.00 57.22 104 HIS A CA 1
ATOM 796 C C . HIS A 1 104 ? 24.265 13.915 -57.586 1.00 57.22 104 HIS A C 1
ATOM 798 O O . HIS A 1 104 ? 24.364 14.297 -58.750 1.00 57.22 104 HIS A O 1
ATOM 804 N N . VAL A 1 105 ? 24.470 14.732 -56.545 1.00 53.91 105 VAL A N 1
ATOM 805 C CA . VAL A 1 105 ? 24.550 16.200 -56.681 1.00 53.91 105 VAL A CA 1
ATOM 806 C C . VAL A 1 105 ? 25.895 16.789 -56.233 1.00 53.91 105 VAL A C 1
ATOM 808 O O . VAL A 1 105 ? 26.228 17.898 -56.644 1.00 53.91 105 VAL A O 1
ATOM 811 N N . THR A 1 106 ? 26.712 16.080 -55.445 1.00 53.44 106 THR A N 1
ATOM 812 C CA . THR A 1 106 ? 27.902 16.685 -54.818 1.00 53.44 106 THR A CA 1
ATOM 813 C C . THR A 1 106 ? 29.250 16.180 -55.335 1.00 53.44 106 THR A C 1
ATOM 815 O O . THR A 1 106 ? 29.412 15.043 -55.799 1.00 53.44 106 THR A O 1
ATOM 818 N N . SER A 1 107 ? 30.242 17.072 -55.246 1.00 61.84 107 SER A N 1
ATOM 819 C CA . SER A 1 107 ? 31.639 16.835 -55.609 1.00 61.84 107 SER A CA 1
ATOM 820 C C . SER A 1 107 ? 32.268 15.777 -54.695 1.00 61.84 107 SER A C 1
ATOM 822 O O . SER A 1 107 ? 31.874 15.607 -53.542 1.00 61.84 107 SER A O 1
ATOM 824 N N . TRP A 1 108 ? 33.295 15.068 -55.172 1.00 58.75 108 TRP A N 1
ATOM 825 C CA . TRP A 1 108 ? 33.981 14.001 -54.419 1.00 58.75 108 TRP A CA 1
ATOM 826 C C . TRP A 1 108 ? 34.460 14.422 -53.016 1.00 58.75 108 TRP A C 1
ATOM 828 O O . TRP A 1 108 ? 34.532 13.587 -52.114 1.00 58.75 108 TRP A O 1
ATOM 838 N N . LYS A 1 109 ? 34.747 15.713 -52.808 1.00 58.94 109 LYS A N 1
ATOM 839 C CA . LYS A 1 109 ? 35.157 16.263 -51.505 1.00 58.94 109 LYS A CA 1
ATOM 840 C C . LYS A 1 109 ? 34.030 16.222 -50.466 1.00 58.94 109 LYS A C 1
ATOM 842 O O . LYS A 1 109 ? 34.281 15.873 -49.315 1.00 58.94 109 LYS A O 1
ATOM 847 N N . ASP A 1 110 ? 32.793 16.475 -50.879 1.00 59.25 110 ASP A N 1
ATOM 848 C CA . ASP A 1 110 ? 31.627 16.477 -49.988 1.00 59.25 110 ASP A CA 1
ATOM 849 C C . ASP A 1 110 ? 31.251 15.046 -49.573 1.00 59.25 110 ASP A C 1
ATOM 851 O O . ASP A 1 110 ? 30.827 14.790 -48.442 1.00 59.25 110 ASP A O 1
ATOM 855 N N . ARG A 1 111 ? 31.503 14.074 -50.460 1.00 61.62 111 ARG A N 1
ATOM 856 C CA . ARG A 1 111 ? 31.310 12.643 -50.178 1.00 61.62 111 ARG A CA 1
ATOM 857 C C . ARG A 1 111 ? 32.263 12.142 -49.090 1.00 61.62 111 ARG A C 1
ATOM 859 O O . ARG A 1 111 ? 31.837 11.412 -48.198 1.00 61.62 111 ARG A O 1
ATOM 866 N N . LEU A 1 112 ? 33.527 12.571 -49.124 1.00 64.81 112 LEU A N 1
ATOM 867 C CA . LEU A 1 112 ? 34.513 12.246 -48.085 1.00 64.81 112 LEU A CA 1
ATOM 868 C C . LEU A 1 112 ? 34.146 12.867 -46.734 1.00 64.81 112 LEU A C 1
ATOM 870 O O . LEU A 1 112 ? 34.250 12.197 -45.707 1.00 64.81 112 LEU A O 1
ATOM 874 N N . PHE A 1 113 ? 33.661 14.112 -46.731 1.00 65.50 113 PHE A N 1
ATOM 875 C CA . PHE A 1 113 ? 33.222 14.777 -45.504 1.00 65.50 113 PHE A CA 1
ATOM 876 C C . PHE A 1 113 ? 32.023 14.065 -44.863 1.00 65.50 113 PHE A C 1
ATOM 878 O O . PHE A 1 113 ? 32.006 13.815 -43.658 1.00 65.50 113 PHE A O 1
ATOM 885 N N . THR A 1 114 ? 31.054 13.649 -45.680 1.00 66.25 114 THR A N 1
ATOM 886 C CA . THR A 1 114 ? 29.867 12.927 -45.200 1.00 66.25 114 THR A CA 1
ATOM 887 C C . THR A 1 114 ? 30.232 11.545 -44.634 1.00 66.25 114 THR A C 1
ATOM 889 O O . THR A 1 114 ? 29.744 11.163 -43.570 1.00 66.25 114 THR A O 1
ATOM 892 N N . LEU A 1 115 ? 31.151 10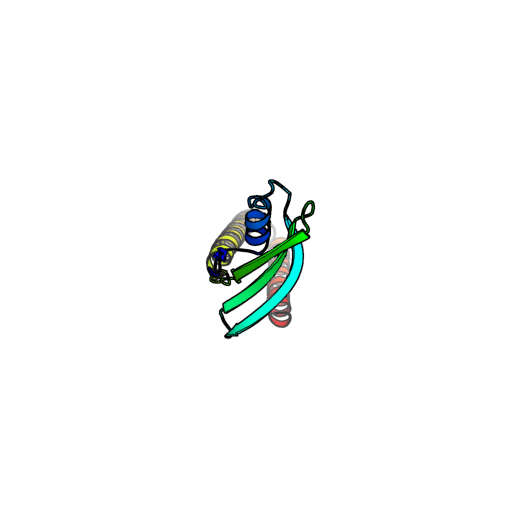.812 -45.276 1.00 69.88 115 LEU A N 1
ATOM 893 C CA . LEU A 1 115 ? 31.654 9.533 -44.755 1.00 69.88 115 LEU A CA 1
ATOM 894 C C . LEU A 1 115 ? 32.408 9.695 -43.426 1.00 69.88 115 LEU A C 1
ATOM 896 O O . LEU A 1 115 ? 32.218 8.890 -42.512 1.00 69.88 115 LEU A O 1
ATOM 900 N N . ALA A 1 116 ? 33.222 10.746 -43.294 1.00 70.19 116 ALA A N 1
ATOM 901 C CA . ALA A 1 116 ? 33.932 11.044 -42.053 1.00 70.19 116 ALA A CA 1
ATOM 902 C C . ALA A 1 116 ? 32.958 11.329 -40.897 1.00 70.19 116 ALA A C 1
ATOM 904 O O . ALA A 1 116 ? 33.129 10.794 -39.800 1.00 70.19 116 ALA A O 1
ATOM 905 N N . LEU A 1 117 ? 31.891 12.095 -41.148 1.00 73.56 117 LEU A N 1
ATOM 906 C CA . LEU A 1 117 ? 30.850 12.365 -40.152 1.00 73.56 117 LEU A CA 1
ATOM 907 C C . LEU A 1 117 ? 30.121 11.089 -39.710 1.00 73.56 117 LEU A C 1
ATOM 909 O O . LEU A 1 117 ? 29.909 10.889 -38.512 1.00 73.56 117 LEU A O 1
ATOM 913 N N . CYS A 1 118 ? 29.795 10.190 -40.641 1.00 74.19 118 CYS A N 1
ATOM 914 C CA . CYS A 1 118 ? 29.190 8.901 -40.301 1.00 74.19 118 CYS A CA 1
ATOM 915 C C . CYS A 1 118 ? 30.108 8.028 -39.438 1.00 74.19 118 CYS A C 1
ATOM 917 O O . CYS A 1 118 ? 29.637 7.391 -38.495 1.00 74.19 118 CYS A O 1
ATOM 919 N N . PHE A 1 119 ? 31.413 8.023 -39.714 1.00 73.38 119 PHE A N 1
ATOM 920 C CA . PHE A 1 119 ? 32.385 7.280 -38.913 1.00 73.38 119 PHE A CA 1
ATOM 921 C C . PHE A 1 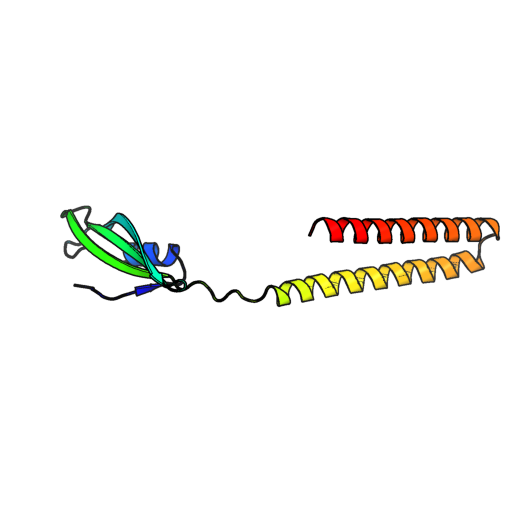119 ? 32.488 7.822 -37.476 1.00 73.38 119 PHE A C 1
ATOM 923 O O . PHE A 1 119 ? 32.486 7.054 -36.508 1.00 73.38 119 PHE A O 1
ATOM 930 N N . VAL A 1 120 ? 32.503 9.148 -37.311 1.00 75.56 120 VAL A N 1
ATOM 931 C CA . VAL A 1 120 ? 32.496 9.795 -35.987 1.00 75.56 120 VAL A CA 1
ATOM 932 C C . VAL A 1 120 ? 31.198 9.491 -35.228 1.00 75.56 120 VAL A C 1
ATOM 934 O O . VAL A 1 120 ? 31.238 9.138 -34.050 1.00 75.56 120 VAL A O 1
ATOM 937 N N . ALA A 1 121 ? 30.044 9.537 -35.897 1.00 73.31 121 ALA A N 1
ATOM 938 C CA . ALA A 1 121 ? 28.762 9.209 -35.272 1.00 73.31 121 ALA A CA 1
ATOM 939 C C . ALA A 1 121 ? 28.694 7.738 -34.811 1.00 73.31 121 ALA A C 1
ATOM 941 O O . ALA A 1 121 ? 28.265 7.452 -33.691 1.00 73.31 121 ALA A O 1
ATOM 942 N N . ALA A 1 122 ? 29.171 6.801 -35.637 1.00 74.88 122 ALA A N 1
ATOM 943 C CA . ALA A 1 122 ? 29.183 5.376 -35.309 1.00 74.88 122 ALA A CA 1
ATOM 944 C C . ALA A 1 122 ? 30.107 5.056 -34.121 1.00 74.88 122 ALA A C 1
ATOM 946 O O . ALA A 1 122 ? 29.747 4.283 -33.229 1.00 74.88 122 ALA A O 1
ATOM 947 N N . THR A 1 123 ? 31.287 5.679 -34.071 1.00 76.75 123 THR A N 1
ATOM 948 C CA . THR A 1 123 ? 32.236 5.496 -32.962 1.00 76.75 123 THR A CA 1
ATOM 949 C C . THR A 1 123 ? 31.715 6.094 -31.651 1.00 76.75 123 THR A C 1
ATOM 951 O O . THR A 1 123 ? 31.840 5.452 -30.605 1.00 76.75 123 THR A O 1
ATOM 954 N N . ALA A 1 124 ? 31.043 7.249 -31.695 1.00 73.50 124 ALA A N 1
ATOM 955 C CA . ALA A 1 124 ? 30.384 7.841 -30.529 1.00 73.50 124 ALA A CA 1
ATOM 956 C C . ALA A 1 124 ? 29.254 6.950 -29.979 1.00 73.50 124 ALA A C 1
ATOM 958 O O . ALA A 1 124 ? 29.175 6.723 -28.769 1.00 73.50 124 ALA A O 1
ATOM 959 N N . ALA A 1 125 ? 28.425 6.372 -30.855 1.00 74.12 125 ALA A N 1
ATOM 960 C CA . ALA A 1 125 ? 27.359 5.449 -30.458 1.00 74.12 125 ALA A CA 1
ATOM 961 C C . ALA A 1 125 ? 27.910 4.159 -29.813 1.00 74.12 125 ALA A C 1
ATOM 963 O O . ALA A 1 125 ? 27.401 3.693 -28.786 1.00 74.12 125 ALA A O 1
ATOM 964 N N . LEU A 1 126 ? 28.996 3.601 -30.358 1.00 77.62 126 LEU A N 1
ATOM 965 C CA . LEU A 1 126 ? 29.693 2.444 -29.778 1.00 77.62 126 LEU A CA 1
ATOM 966 C C . LEU A 1 126 ? 30.318 2.754 -28.411 1.00 77.62 126 LEU A C 1
ATOM 968 O O . LEU A 1 126 ? 30.334 1.902 -27.520 1.00 77.62 126 LEU A O 1
ATOM 972 N N . TRP A 1 127 ? 30.830 3.968 -28.221 1.00 82.38 127 TRP A N 1
ATOM 973 C CA . TRP A 1 127 ? 31.373 4.384 -26.933 1.00 82.38 127 TRP A CA 1
ATOM 974 C C . TRP A 1 127 ? 30.269 4.546 -25.881 1.00 82.38 127 TRP A C 1
ATOM 976 O O . TRP A 1 127 ? 30.384 4.010 -24.778 1.00 82.38 127 TRP A O 1
ATOM 986 N N . LEU A 1 128 ? 29.162 5.199 -26.245 1.00 74.38 128 LEU A N 1
ATOM 987 C CA . LEU A 1 128 ? 28.022 5.426 -25.356 1.00 74.38 128 LEU A CA 1
ATOM 988 C C . LEU A 1 128 ? 27.392 4.107 -24.885 1.00 74.38 128 LEU A C 1
ATOM 990 O O . LEU A 1 128 ? 27.139 3.921 -23.695 1.00 74.38 128 LEU A O 1
ATOM 994 N N . THR A 1 129 ? 27.206 3.154 -25.801 1.00 74.81 129 THR A N 1
ATOM 995 C CA . THR A 1 129 ? 26.672 1.819 -25.476 1.00 74.81 129 THR A CA 1
ATOM 996 C C . THR A 1 129 ? 27.596 1.040 -24.537 1.00 74.81 129 THR A C 1
ATOM 998 O O . THR A 1 129 ? 27.126 0.417 -23.584 1.00 74.81 129 THR A O 1
ATOM 1001 N N . ARG A 1 130 ? 28.920 1.118 -24.734 1.00 74.81 130 ARG A N 1
ATOM 1002 C CA . ARG A 1 130 ? 29.902 0.520 -23.811 1.00 74.81 130 ARG A CA 1
ATOM 1003 C C . ARG A 1 130 ? 29.903 1.182 -22.434 1.00 74.81 130 ARG A C 1
ATOM 1005 O O . ARG A 1 130 ? 30.070 0.478 -21.440 1.00 74.81 130 ARG A O 1
ATOM 1012 N N . TRP A 1 131 ? 29.728 2.499 -22.362 1.00 76.38 131 TRP A N 1
ATOM 1013 C CA . TRP A 1 131 ? 29.673 3.233 -21.098 1.00 76.38 131 TRP A CA 1
ATOM 1014 C C . TRP A 1 131 ? 28.423 2.881 -20.284 1.00 76.38 131 TRP A C 1
ATOM 1016 O O . TRP A 1 131 ? 28.537 2.564 -19.101 1.00 76.38 131 TRP A O 1
ATOM 1026 N N . LEU A 1 132 ? 27.251 2.841 -20.926 1.00 67.25 132 LEU A N 1
ATOM 1027 C CA . LEU A 1 132 ? 25.996 2.440 -20.282 1.00 67.25 132 LEU A CA 1
ATOM 1028 C C . LEU A 1 132 ? 26.074 1.010 -19.729 1.00 67.25 132 LEU A C 1
ATOM 1030 O O . LEU A 1 132 ? 25.650 0.764 -18.603 1.00 67.25 132 LEU A O 1
ATOM 1034 N N . LYS A 1 133 ? 26.708 0.089 -20.467 1.00 68.00 133 LYS A N 1
ATOM 1035 C CA . LYS A 1 133 ? 26.894 -1.303 -20.031 1.00 68.00 133 LYS A CA 1
ATOM 1036 C C . LYS A 1 133 ? 27.817 -1.463 -18.813 1.00 68.00 133 LYS A C 1
ATOM 1038 O O . LYS A 1 133 ? 27.741 -2.487 -18.154 1.00 68.00 133 LYS A O 1
ATOM 1043 N N . ARG A 1 134 ? 28.686 -0.491 -18.504 1.00 67.62 134 ARG A N 1
ATOM 1044 C CA . ARG A 1 134 ? 29.537 -0.522 -17.293 1.00 67.62 134 ARG A CA 1
ATOM 1045 C C . ARG A 1 134 ? 28.857 0.038 -16.041 1.00 67.62 134 ARG A C 1
ATOM 1047 O O . ARG A 1 134 ? 29.396 -0.139 -14.956 1.00 67.62 134 ARG A O 1
ATOM 1054 N N . LYS A 1 135 ? 27.754 0.779 -16.192 1.00 57.88 135 LYS A N 1
ATOM 1055 C CA . LYS A 1 135 ? 27.033 1.421 -15.080 1.00 57.88 135 LYS A CA 1
ATOM 1056 C C . LYS A 1 135 ? 25.812 0.633 -14.586 1.00 57.88 135 LYS A C 1
ATOM 1058 O O . LYS A 1 135 ? 25.285 0.990 -13.537 1.00 57.88 135 LYS A O 1
ATOM 1063 N N . SER A 1 136 ? 25.365 -0.372 -15.342 1.00 48.97 136 SER A N 1
ATOM 1064 C CA . SER A 1 136 ? 24.352 -1.359 -14.934 1.00 48.97 136 SER A CA 1
ATOM 1065 C C . SER A 1 136 ? 25.009 -2.583 -14.318 1.00 48.97 136 SER A C 1
ATOM 1067 O O . SER A 1 136 ? 24.273 -3.270 -13.578 1.00 48.97 136 SER A O 1
#

Foldseek 3Di:
DDPDAAEDADPVVVVVVQQPDADPVRFHKDFDDWDWDDPDPFWIWIWTWIAGPPPRDIDIYIYTHGDPPPPPCVVVCVVVVVVVVVVVVVVVVVLVVVLVVCVVPDDPVVNVVSVVVVVVVVVVVVVVVVVVVVVD

Radius of gyration: 31.62 Å; chains: 1; bounding box: 57×34×83 Å

Secondary structure (DSSP, 8-state):
---PEEEESSHHHHHHHHHH-B-TTSPBEEEEEEEEEE-SSSEEEEEEEEEETTT--EEEEEEEEEPP----THHHHHHHHHHHHHHHHHHHHHHHHHHHHHHHHS-HHHHHHHHHHHHHHHHHHHHHHHHHHHH-

Sequence (136 aa):
MSEGLVEVGCVADEYGHIRKQRCHCGGRIAVTMQQLEHMDDFVKIDCLTTSCLECGAQQHFRFALRKPKKRPLLLDLTLLGFGCAGAVVAWAATVLFGFIGIYHVTSWKDRLFTLALCFVAATAALWLTRWLKRKS